Protein AF-A0A6L5T5Y7-F1 (afdb_monomer_lite)

Organism: NCBI:txid39491

pLDDT: mean 92.71, std 9.51, range [43.09, 98.25]

Sequence (107 aa):
MVNKVSDNVIEKNYRECLKFNEINESGACNFDMATAKAALENLYELYKNGISTGRFTKDKDYVVRCADLVTLAEENKDSLFYDAWRVWFRYFVSMGYAGWNELWEAV

Structure (mmCIF, N/CA/C/O backbone):
data_AF-A0A6L5T5Y7-F1
#
_entry.id   AF-A0A6L5T5Y7-F1
#
loop_
_atom_site.group_PDB
_atom_site.id
_atom_site.type_symbol
_atom_site.label_atom_id
_atom_site.label_alt_id
_atom_site.label_comp_id
_atom_site.label_asym_id
_atom_site.label_entity_id
_atom_site.label_seq_id
_atom_site.pdbx_PDB_ins_code
_atom_site.Cartn_x
_atom_site.Cartn_y
_atom_site.Cartn_z
_atom_site.occupancy
_atom_site.B_iso_or_equiv
_atom_site.auth_seq_id
_atom_site.auth_comp_id
_atom_site.auth_asym_id
_atom_site.auth_atom_id
_atom_site.pdbx_PDB_model_num
ATOM 1 N N . MET A 1 1 ? 16.410 -3.092 15.496 1.00 43.09 1 MET A N 1
ATOM 2 C CA . MET A 1 1 ? 16.949 -4.126 14.585 1.00 43.09 1 MET A CA 1
ATOM 3 C C . MET A 1 1 ? 16.265 -3.936 13.248 1.00 43.09 1 MET A C 1
ATOM 5 O O . MET A 1 1 ? 15.046 -3.980 13.227 1.00 43.09 1 MET A O 1
ATOM 9 N N . VAL A 1 2 ? 17.015 -3.671 12.178 1.00 50.28 2 VAL A N 1
ATOM 10 C CA . VAL A 1 2 ? 16.457 -3.654 10.817 1.00 50.28 2 VAL A CA 1
ATOM 11 C C . VAL A 1 2 ? 16.066 -5.093 10.481 1.00 50.28 2 VAL A C 1
ATOM 13 O O . VAL A 1 2 ? 16.922 -5.983 10.501 1.00 50.28 2 VAL A O 1
ATOM 16 N N . ASN A 1 3 ? 14.773 -5.350 10.303 1.00 62.06 3 ASN A N 1
ATOM 17 C CA . ASN A 1 3 ? 14.266 -6.694 10.075 1.00 62.06 3 ASN A CA 1
ATOM 18 C C . ASN A 1 3 ? 14.553 -7.088 8.616 1.00 62.06 3 ASN A C 1
ATOM 20 O O . ASN A 1 3 ? 13.779 -6.813 7.712 1.00 62.06 3 ASN A O 1
ATOM 24 N N . LYS A 1 4 ? 15.708 -7.719 8.373 1.00 65.62 4 LYS A N 1
ATOM 25 C CA . LYS A 1 4 ? 16.178 -8.079 7.019 1.00 65.62 4 LYS A CA 1
ATOM 26 C C . LYS A 1 4 ? 15.171 -8.906 6.206 1.00 65.62 4 LYS A C 1
ATOM 28 O O . LYS A 1 4 ? 15.247 -8.920 4.985 1.00 65.62 4 LYS A O 1
ATOM 33 N N . VAL A 1 5 ? 14.262 -9.622 6.872 1.00 67.19 5 VAL A N 1
ATOM 34 C CA . VAL A 1 5 ? 13.224 -10.421 6.207 1.00 67.19 5 VAL A CA 1
ATOM 35 C C . VAL A 1 5 ? 12.141 -9.522 5.610 1.00 67.19 5 VAL A C 1
ATOM 37 O O . VAL A 1 5 ? 11.750 -9.742 4.468 1.00 67.19 5 VAL A O 1
ATOM 40 N N . SER A 1 6 ? 11.705 -8.488 6.333 1.00 73.25 6 SER A N 1
ATOM 41 C CA . SER A 1 6 ? 10.668 -7.573 5.850 1.00 73.25 6 SER A CA 1
ATOM 42 C C . SER A 1 6 ? 11.173 -6.688 4.709 1.00 73.25 6 SER A C 1
ATOM 44 O O . SER A 1 6 ? 10.483 -6.517 3.705 1.00 73.25 6 SER A O 1
ATOM 46 N N . ASP A 1 7 ? 12.425 -6.227 4.798 1.00 75.94 7 ASP A N 1
ATOM 47 C CA . ASP A 1 7 ? 13.060 -5.447 3.728 1.00 75.94 7 ASP A CA 1
ATOM 48 C C . ASP A 1 7 ? 13.129 -6.229 2.408 1.00 75.94 7 ASP A C 1
ATOM 50 O O . ASP A 1 7 ? 12.835 -5.677 1.349 1.00 75.94 7 ASP A O 1
ATOM 54 N N . ASN A 1 8 ? 13.421 -7.534 2.467 1.00 88.25 8 ASN A N 1
ATOM 55 C CA . ASN A 1 8 ? 13.457 -8.390 1.279 1.00 88.25 8 ASN A CA 1
ATOM 56 C C . ASN A 1 8 ? 12.074 -8.559 0.624 1.00 88.25 8 ASN A C 1
ATOM 58 O O . ASN A 1 8 ? 11.986 -8.632 -0.605 1.00 88.25 8 ASN A O 1
ATOM 62 N N . VAL A 1 9 ? 10.997 -8.632 1.416 1.00 95.19 9 VAL A N 1
ATOM 63 C CA . VAL A 1 9 ? 9.622 -8.766 0.898 1.00 95.19 9 VAL A CA 1
ATOM 64 C C . VAL A 1 9 ? 9.187 -7.487 0.188 1.00 95.19 9 VAL A C 1
ATOM 66 O O . VAL A 1 9 ? 8.686 -7.561 -0.939 1.00 95.19 9 VAL A O 1
ATOM 69 N N . ILE A 1 10 ? 9.407 -6.324 0.808 1.00 95.62 10 ILE A N 1
ATOM 70 C CA . ILE A 1 10 ? 9.070 -5.025 0.209 1.00 95.62 10 ILE A CA 1
ATOM 71 C C . ILE A 1 10 ? 9.896 -4.806 -1.059 1.00 95.62 10 ILE A C 1
ATOM 73 O O . ILE A 1 10 ? 9.340 -4.445 -2.095 1.00 95.62 10 ILE A O 1
ATOM 77 N N . GLU A 1 11 ? 11.201 -5.095 -1.020 1.00 94.88 11 GLU A N 1
ATOM 78 C CA . GLU A 1 11 ? 12.070 -4.939 -2.185 1.00 94.88 11 GLU A CA 1
ATOM 79 C C . GLU A 1 11 ? 11.622 -5.813 -3.360 1.00 94.88 11 GLU A C 1
ATOM 81 O O . GLU A 1 11 ? 11.504 -5.327 -4.490 1.00 94.88 11 GLU A O 1
ATOM 86 N N . LYS A 1 12 ? 11.347 -7.096 -3.103 1.00 95.88 12 LYS A N 1
ATOM 87 C CA . LYS A 1 12 ? 10.845 -8.019 -4.126 1.00 95.88 12 LYS A CA 1
ATOM 88 C C . LYS A 1 12 ? 9.548 -7.493 -4.740 1.00 95.88 12 LYS A C 1
ATOM 90 O O . LYS A 1 12 ? 9.436 -7.442 -5.963 1.00 95.88 12 LYS A O 1
ATOM 95 N N . ASN A 1 13 ? 8.592 -7.078 -3.910 1.00 97.38 13 ASN A N 1
ATOM 96 C CA . ASN A 1 13 ? 7.315 -6.555 -4.388 1.00 97.38 13 ASN A CA 1
ATOM 97 C C . ASN A 1 13 ? 7.477 -5.253 -5.169 1.00 97.38 13 ASN A C 1
ATOM 99 O O . ASN A 1 13 ? 6.809 -5.079 -6.182 1.00 97.38 13 ASN A O 1
ATOM 103 N N . TYR A 1 14 ? 8.389 -4.366 -4.767 1.00 96.44 14 TYR A N 1
ATOM 104 C CA . TYR A 1 14 ? 8.605 -3.130 -5.511 1.00 96.44 14 TYR A CA 1
ATOM 105 C C . TYR A 1 14 ? 9.238 -3.389 -6.882 1.00 96.44 14 TYR A C 1
ATOM 107 O O . TYR A 1 14 ? 8.856 -2.774 -7.873 1.00 96.44 14 TYR A O 1
ATOM 115 N N . ARG A 1 15 ? 10.148 -4.364 -6.988 1.00 95.25 15 ARG A N 1
ATOM 116 C CA . ARG A 1 15 ? 10.700 -4.782 -8.288 1.00 95.25 15 ARG A CA 1
ATOM 117 C C . ARG A 1 15 ? 9.617 -5.320 -9.228 1.00 95.25 15 ARG A C 1
ATOM 119 O O . ARG A 1 15 ? 9.645 -5.002 -10.414 1.00 95.25 15 ARG A O 1
ATOM 126 N N . GLU A 1 16 ? 8.668 -6.104 -8.720 1.00 95.88 16 GLU A N 1
ATOM 127 C CA . GLU A 1 16 ? 7.525 -6.575 -9.516 1.00 95.88 16 GLU A CA 1
ATOM 128 C C . GLU A 1 16 ? 6.536 -5.446 -9.838 1.00 95.88 16 GLU A C 1
ATOM 130 O O . GLU A 1 16 ? 6.039 -5.371 -10.960 1.00 95.88 16 GLU A O 1
ATOM 135 N N . CYS A 1 17 ? 6.330 -4.512 -8.909 1.00 96.00 17 CYS A N 1
ATOM 136 C CA . CYS A 1 17 ? 5.552 -3.294 -9.119 1.00 96.00 17 CYS A CA 1
ATOM 137 C C . CYS A 1 17 ? 6.094 -2.469 -10.293 1.00 96.00 17 CYS A C 1
ATOM 139 O O . CYS A 1 17 ? 5.327 -2.071 -11.170 1.00 96.00 17 CYS A O 1
ATOM 141 N N . LEU A 1 18 ? 7.412 -2.268 -10.365 1.00 94.00 18 LEU A N 1
ATOM 142 C CA . LEU A 1 18 ? 8.052 -1.554 -11.473 1.00 94.00 18 LEU A CA 1
ATOM 143 C C . LEU A 1 18 ? 7.811 -2.257 -12.817 1.00 94.00 18 LEU A C 1
ATOM 145 O O . LEU A 1 18 ? 7.367 -1.614 -13.765 1.00 94.00 18 LEU A O 1
ATOM 149 N N . LYS A 1 19 ? 8.016 -3.581 -12.887 1.00 93.44 19 LYS A N 1
ATOM 150 C CA . LYS A 1 19 ? 7.759 -4.366 -14.110 1.00 93.44 19 LYS A CA 1
ATOM 151 C C . LYS A 1 19 ? 6.296 -4.289 -14.538 1.00 93.44 19 LYS A C 1
ATOM 153 O O . LYS A 1 19 ? 6.004 -4.099 -15.715 1.00 93.44 19 LYS A O 1
ATOM 158 N N . PHE A 1 20 ? 5.376 -4.442 -13.585 1.00 94.19 20 PHE A N 1
ATOM 159 C CA . PHE A 1 20 ? 3.945 -4.365 -13.849 1.00 94.19 20 PHE A CA 1
ATOM 160 C C . PHE A 1 20 ? 3.571 -2.996 -14.422 1.00 94.19 20 PHE A C 1
ATOM 162 O O . PHE A 1 20 ? 2.869 -2.919 -15.428 1.00 94.19 20 PHE A O 1
ATOM 169 N N . ASN A 1 21 ? 4.062 -1.916 -13.816 1.00 93.06 21 ASN A N 1
ATOM 170 C CA . ASN A 1 21 ? 3.770 -0.563 -14.272 1.00 93.06 21 ASN A CA 1
ATOM 171 C C . ASN A 1 21 ? 4.376 -0.263 -15.647 1.00 93.06 21 ASN A C 1
ATOM 173 O O . ASN A 1 21 ? 3.678 0.295 -16.486 1.00 93.06 21 ASN A O 1
ATOM 177 N N . GLU A 1 22 ? 5.615 -0.679 -15.914 1.00 90.94 22 GLU A N 1
ATOM 178 C CA . GLU A 1 22 ? 6.271 -0.476 -17.215 1.00 90.94 22 GLU A CA 1
ATOM 179 C C . GLU A 1 22 ? 5.517 -1.161 -18.367 1.00 90.94 22 GLU A C 1
ATOM 181 O O . GLU A 1 22 ? 5.366 -0.581 -19.441 1.00 90.94 22 GLU A O 1
AT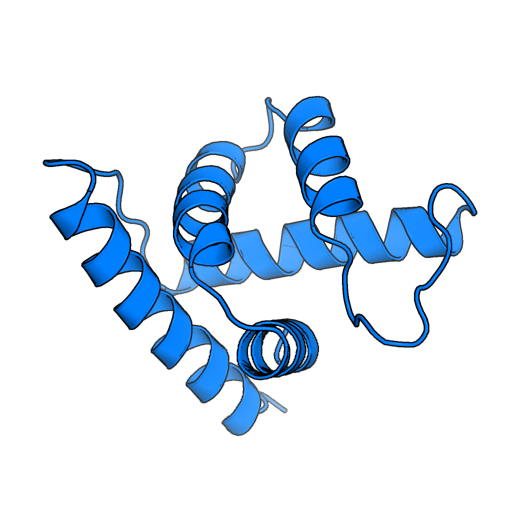OM 186 N N . ILE A 1 23 ? 4.989 -2.367 -18.133 1.00 88.69 23 ILE A N 1
ATOM 187 C CA . ILE A 1 23 ? 4.194 -3.105 -19.128 1.00 88.69 23 ILE A CA 1
ATOM 188 C C . ILE A 1 23 ? 2.859 -2.404 -19.417 1.00 88.69 23 ILE A C 1
ATOM 190 O O . ILE A 1 23 ? 2.390 -2.419 -20.555 1.00 88.69 23 ILE A O 1
ATOM 194 N N . ASN A 1 24 ? 2.231 -1.817 -18.395 1.00 85.50 24 ASN A N 1
ATOM 195 C CA . ASN A 1 24 ? 0.878 -1.269 -18.500 1.00 85.50 24 ASN A CA 1
ATOM 196 C C . ASN A 1 24 ? 0.843 0.233 -18.833 1.00 85.50 24 ASN A C 1
ATOM 198 O O . ASN A 1 24 ? -0.164 0.714 -19.350 1.00 85.50 24 ASN A O 1
ATOM 202 N N . GLU A 1 25 ? 1.916 0.978 -18.564 1.00 83.00 25 GLU A N 1
ATOM 203 C CA . GLU A 1 25 ? 2.005 2.414 -18.827 1.00 83.00 25 GLU A CA 1
ATOM 204 C C . GLU A 1 25 ? 3.443 2.824 -19.171 1.00 83.00 25 GLU A C 1
ATOM 206 O O . GLU A 1 25 ? 4.313 2.966 -18.310 1.00 83.00 25 GLU A O 1
ATOM 211 N N . SER A 1 26 ? 3.688 3.060 -20.462 1.00 76.69 26 SER A N 1
ATOM 212 C CA . SER A 1 26 ? 4.982 3.546 -20.942 1.00 76.69 26 SER A CA 1
ATOM 213 C C . SER A 1 26 ? 5.326 4.892 -20.299 1.00 76.69 26 SER A C 1
ATOM 215 O O . SER A 1 26 ? 4.580 5.860 -20.438 1.00 76.69 26 SER A O 1
ATOM 217 N N . GLY A 1 27 ? 6.490 4.971 -19.650 1.00 73.81 27 GLY A N 1
ATOM 218 C CA . GLY A 1 27 ? 6.935 6.180 -18.952 1.00 73.81 27 GLY A CA 1
ATOM 219 C C . GLY A 1 27 ? 6.302 6.378 -17.573 1.00 73.81 27 GLY A C 1
ATOM 220 O O . GLY A 1 27 ? 6.304 7.504 -17.075 1.00 73.81 27 GLY A O 1
ATOM 221 N N . ALA A 1 28 ? 5.767 5.315 -16.958 1.00 77.25 28 ALA A N 1
ATOM 222 C CA . ALA A 1 28 ? 5.307 5.353 -15.575 1.00 77.25 28 ALA A CA 1
ATOM 223 C C . ALA A 1 28 ? 6.377 5.958 -14.646 1.00 77.25 28 ALA A C 1
ATOM 225 O O . ALA A 1 28 ? 7.575 5.690 -14.777 1.00 77.25 28 ALA A O 1
ATOM 226 N N . CYS A 1 29 ? 5.930 6.790 -13.704 1.00 80.56 29 CYS A N 1
ATOM 227 C CA . CYS A 1 29 ? 6.808 7.373 -12.700 1.00 80.56 29 CYS A CA 1
ATOM 228 C C . CYS A 1 29 ? 7.410 6.260 -11.832 1.00 80.56 29 CYS A C 1
ATOM 230 O O . CYS A 1 29 ? 6.682 5.416 -11.314 1.00 80.56 29 CYS A O 1
ATOM 232 N N . ASN A 1 30 ? 8.733 6.280 -11.667 1.00 87.19 30 ASN A N 1
ATOM 233 C CA . ASN A 1 30 ? 9.469 5.328 -10.847 1.00 87.19 30 ASN A CA 1
ATOM 234 C C . ASN A 1 30 ? 10.164 6.084 -9.717 1.00 87.19 30 ASN A C 1
ATOM 236 O O . ASN A 1 30 ? 10.886 7.051 -9.961 1.00 87.19 30 ASN A O 1
ATOM 240 N N . PHE A 1 31 ? 9.977 5.613 -8.490 1.00 93.31 31 PHE A N 1
ATOM 241 C CA . PHE A 1 31 ? 10.628 6.155 -7.300 1.00 93.31 31 PHE A CA 1
ATOM 242 C C . PHE A 1 31 ? 11.804 5.268 -6.882 1.00 93.31 31 PHE A C 1
ATOM 244 O O . PHE A 1 31 ? 11.823 4.071 -7.184 1.00 93.31 31 PHE A O 1
ATOM 251 N N . ASP A 1 32 ? 12.791 5.820 -6.176 1.00 94.69 32 ASP A N 1
ATOM 252 C CA . ASP A 1 32 ? 13.801 4.975 -5.538 1.00 94.69 32 ASP A CA 1
ATOM 253 C C . ASP A 1 32 ? 13.180 4.092 -4.437 1.00 94.69 32 ASP A C 1
ATOM 255 O O . ASP A 1 32 ? 12.066 4.328 -3.960 1.00 94.69 32 ASP A O 1
ATOM 259 N N . MET A 1 33 ? 13.902 3.039 -4.043 1.00 93.94 33 MET A N 1
ATOM 260 C CA . MET A 1 33 ? 13.413 2.071 -3.055 1.00 93.94 33 MET A CA 1
ATOM 261 C C . MET A 1 33 ? 13.055 2.733 -1.717 1.00 93.94 33 MET A C 1
ATOM 263 O O . MET A 1 33 ? 12.083 2.338 -1.078 1.00 93.94 33 MET A O 1
ATOM 267 N N . ALA A 1 34 ? 13.827 3.736 -1.290 1.00 94.88 34 ALA A N 1
ATOM 268 C CA . ALA A 1 34 ? 13.602 4.411 -0.018 1.00 94.88 34 ALA A CA 1
ATOM 269 C C . ALA A 1 34 ? 12.272 5.177 -0.030 1.00 94.88 34 ALA A C 1
ATOM 271 O O . ALA A 1 34 ? 11.479 5.055 0.901 1.00 94.88 34 ALA A O 1
ATOM 272 N N . THR A 1 35 ? 11.997 5.897 -1.115 1.00 96.50 35 THR A N 1
ATOM 273 C CA . THR A 1 35 ? 10.761 6.657 -1.316 1.00 96.50 35 THR A CA 1
ATOM 274 C C . THR A 1 35 ? 9.558 5.732 -1.457 1.00 96.50 35 THR A C 1
ATOM 276 O O . THR A 1 35 ? 8.526 5.957 -0.827 1.00 96.50 35 THR A O 1
ATOM 279 N N . ALA A 1 36 ? 9.695 4.652 -2.229 1.00 95.94 36 ALA A N 1
ATOM 280 C CA . ALA A 1 36 ? 8.631 3.670 -2.404 1.00 95.94 36 ALA A CA 1
ATOM 281 C C . ALA A 1 36 ? 8.262 2.973 -1.088 1.00 95.94 36 ALA A C 1
ATOM 283 O O . ALA A 1 36 ? 7.076 2.787 -0.802 1.00 95.94 36 ALA A O 1
ATOM 284 N N . LYS A 1 37 ? 9.265 2.626 -0.274 1.00 96.00 37 LYS A N 1
ATOM 285 C CA . LYS A 1 37 ? 9.065 2.042 1.054 1.00 96.00 37 LYS A CA 1
ATOM 286 C C . LYS A 1 37 ? 8.421 3.040 2.018 1.00 96.00 37 LYS A C 1
ATOM 288 O O . LYS A 1 37 ? 7.415 2.707 2.634 1.00 96.00 37 LYS A O 1
ATOM 293 N N . ALA A 1 38 ? 8.929 4.271 2.084 1.00 96.94 38 ALA A N 1
ATOM 294 C CA . ALA A 1 38 ? 8.359 5.317 2.932 1.00 96.94 38 ALA A CA 1
ATOM 295 C C . ALA A 1 38 ? 6.890 5.615 2.578 1.00 96.94 38 ALA A C 1
ATOM 297 O O . ALA A 1 38 ? 6.070 5.855 3.461 1.00 96.94 38 ALA A O 1
ATOM 298 N N . ALA A 1 39 ? 6.535 5.548 1.291 1.00 97.62 39 ALA A N 1
ATOM 299 C CA . ALA A 1 39 ? 5.160 5.706 0.837 1.00 97.62 39 ALA A CA 1
ATOM 300 C C . ALA A 1 39 ? 4.238 4.577 1.347 1.00 97.62 39 ALA A C 1
ATOM 302 O O . ALA A 1 39 ? 3.138 4.870 1.821 1.00 97.62 39 ALA A O 1
ATOM 303 N N . LEU A 1 40 ? 4.682 3.312 1.297 1.00 96.94 40 LEU A N 1
ATOM 304 C CA . LEU A 1 40 ? 3.958 2.165 1.871 1.00 96.94 40 LEU A CA 1
ATOM 305 C C . LEU A 1 40 ? 3.774 2.298 3.385 1.00 96.94 40 LEU A C 1
ATOM 307 O O . LEU A 1 40 ? 2.657 2.160 3.883 1.00 96.94 40 LEU A O 1
ATOM 311 N N . GLU A 1 41 ? 4.859 2.597 4.102 1.00 97.44 41 GLU A N 1
ATOM 312 C CA . GLU A 1 41 ? 4.844 2.802 5.555 1.00 97.44 41 GLU A CA 1
ATOM 313 C C . GLU A 1 41 ? 3.871 3.924 5.929 1.00 97.44 41 GLU A C 1
ATOM 315 O O . GLU A 1 41 ? 3.061 3.770 6.842 1.00 97.44 41 GLU A O 1
ATOM 320 N N . ASN A 1 42 ? 3.873 5.028 5.175 1.00 98.25 42 ASN A N 1
ATOM 321 C CA . ASN A 1 42 ? 2.954 6.132 5.420 1.00 98.25 42 ASN A CA 1
ATOM 322 C C . ASN A 1 42 ? 1.481 5.728 5.240 1.00 98.25 42 ASN A C 1
ATOM 324 O O . ASN A 1 42 ? 0.667 6.029 6.114 1.00 98.25 42 ASN A O 1
ATOM 328 N N . LEU A 1 43 ? 1.136 5.001 4.168 1.00 97.88 43 LEU A N 1
ATOM 329 C CA . LEU A 1 43 ? -0.225 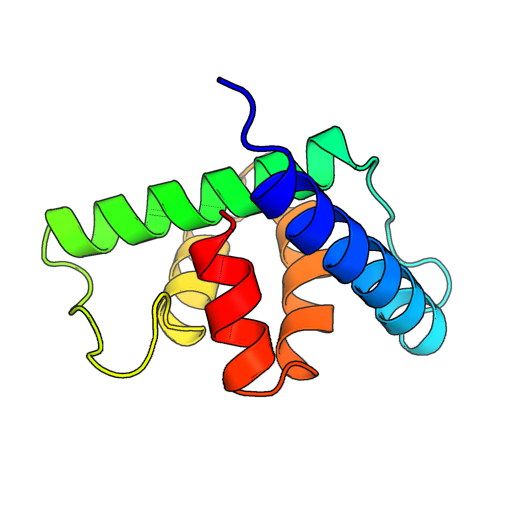4.467 3.989 1.00 97.88 43 LEU A CA 1
ATOM 330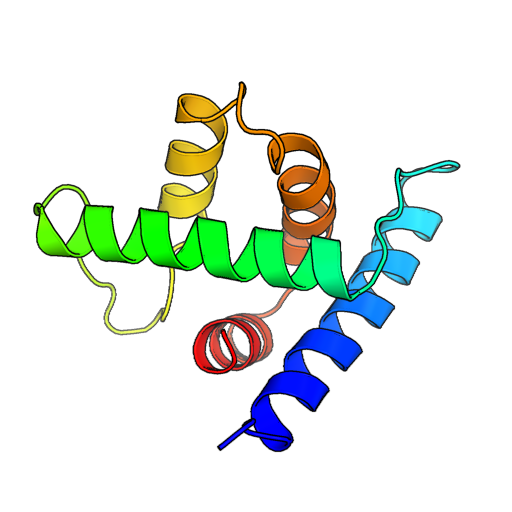 C C . LEU A 1 43 ? -0.633 3.559 5.146 1.00 97.88 43 LEU A C 1
ATOM 332 O O . LEU A 1 43 ? -1.770 3.633 5.618 1.00 97.88 43 LEU A O 1
ATOM 336 N N . TYR A 1 44 ? 0.286 2.715 5.610 1.00 97.88 44 TYR A N 1
ATOM 337 C CA . TYR A 1 44 ? -0.001 1.806 6.707 1.00 97.88 44 TYR A CA 1
ATOM 338 C C . TYR A 1 44 ? -0.226 2.544 8.029 1.00 97.88 44 TYR A C 1
ATOM 340 O O . TYR A 1 44 ? -1.157 2.212 8.763 1.00 97.88 44 TYR A O 1
ATOM 348 N N . GLU A 1 45 ? 0.553 3.587 8.322 1.00 98.06 45 GLU A N 1
ATOM 349 C CA . GLU A 1 45 ? 0.320 4.441 9.493 1.00 98.06 45 GLU A CA 1
ATOM 350 C C . GLU A 1 45 ? -1.036 5.154 9.429 1.00 98.06 45 GLU A C 1
ATOM 352 O O . GLU A 1 45 ? -1.782 5.160 10.412 1.00 98.06 45 GLU A O 1
ATOM 357 N N . LEU A 1 46 ? -1.405 5.700 8.266 1.00 98.12 46 LEU A N 1
ATOM 358 C CA . LEU A 1 46 ? -2.725 6.303 8.062 1.00 98.12 46 LEU A CA 1
ATOM 359 C C . LEU A 1 46 ? -3.851 5.287 8.302 1.00 98.12 46 LEU A C 1
ATOM 361 O O . LEU A 1 46 ? -4.828 5.591 8.992 1.00 98.12 46 LEU A O 1
ATOM 365 N N . TYR A 1 47 ? -3.694 4.062 7.801 1.00 98.19 47 TYR A N 1
ATOM 366 C CA . TYR A 1 47 ? -4.649 2.978 8.021 1.00 98.19 47 TYR A CA 1
ATOM 367 C C . TYR A 1 47 ? -4.752 2.576 9.493 1.00 98.19 47 TYR A C 1
ATOM 369 O O . TYR A 1 47 ? -5.861 2.519 10.032 1.00 98.19 47 TYR A O 1
ATOM 377 N N . LYS A 1 48 ? -3.624 2.374 10.183 1.00 97.75 48 LYS A N 1
ATOM 378 C CA . LYS A 1 48 ? -3.608 2.067 11.623 1.00 97.75 48 LYS A CA 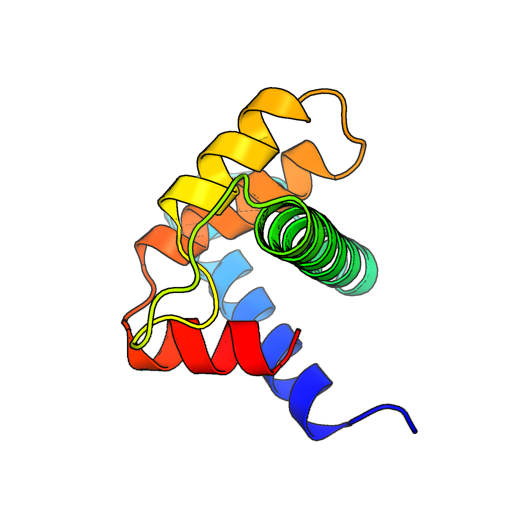1
ATOM 379 C C . LYS A 1 48 ? -4.286 3.161 12.447 1.00 97.75 48 LYS A C 1
ATOM 381 O O . LYS A 1 48 ? -5.040 2.840 13.365 1.00 97.75 48 LYS A O 1
ATOM 386 N N . ASN A 1 49 ? -4.079 4.429 12.093 1.00 98.12 49 ASN A N 1
ATOM 387 C CA . ASN A 1 49 ? -4.777 5.556 12.716 1.00 98.12 49 ASN A CA 1
ATOM 388 C C . ASN A 1 49 ? -6.287 5.531 12.437 1.00 98.12 49 ASN A C 1
ATOM 390 O O . ASN A 1 49 ? -7.092 5.822 13.321 1.00 98.12 49 ASN A O 1
ATOM 394 N N . GLY A 1 50 ? -6.704 5.129 11.236 1.00 98.00 50 GLY A N 1
ATOM 395 C CA . GLY A 1 50 ? -8.117 4.913 10.928 1.00 98.00 50 GLY A CA 1
ATOM 396 C C . GLY A 1 50 ? -8.744 3.797 11.774 1.00 98.00 50 GLY A C 1
ATOM 397 O O . GLY A 1 50 ? -9.853 3.953 12.280 1.00 98.00 50 GLY A O 1
ATOM 398 N N . ILE A 1 51 ? -8.022 2.701 12.012 1.00 98.00 51 ILE A N 1
ATOM 399 C CA . ILE A 1 51 ? -8.482 1.624 12.902 1.00 98.00 51 ILE A CA 1
ATOM 400 C C . ILE A 1 51 ? -8.564 2.115 14.356 1.00 98.00 51 ILE A C 1
ATOM 402 O O . ILE A 1 51 ? -9.573 1.897 15.026 1.00 98.00 51 ILE A O 1
ATOM 406 N N . SER A 1 52 ? -7.528 2.798 14.854 1.00 97.69 52 SER A N 1
ATOM 407 C CA . SER A 1 52 ? -7.457 3.235 16.258 1.00 97.69 52 SER A CA 1
ATOM 408 C C . SER A 1 52 ? -8.499 4.296 16.619 1.00 97.69 52 SER A C 1
ATOM 410 O O . SER A 1 52 ? -8.962 4.345 17.757 1.00 97.69 52 SER A O 1
ATOM 412 N N . THR A 1 53 ? -8.909 5.111 15.646 1.00 97.69 53 THR A N 1
ATOM 413 C CA . THR A 1 53 ? -9.963 6.127 15.802 1.00 97.69 53 THR A CA 1
ATOM 414 C C . THR A 1 53 ? -11.374 5.581 15.565 1.00 97.69 53 THR A C 1
ATOM 416 O O . THR A 1 53 ? -12.342 6.334 15.647 1.00 97.69 53 THR A O 1
ATOM 419 N N . GLY A 1 54 ? -11.516 4.280 15.279 1.00 97.06 54 GLY A N 1
ATOM 420 C CA . GLY A 1 54 ? -12.804 3.639 14.992 1.00 97.06 54 GLY A CA 1
ATOM 421 C C . GLY A 1 54 ? -13.395 4.009 13.630 1.00 97.06 54 GLY A C 1
ATOM 422 O O . GLY A 1 54 ? -14.553 3.703 13.355 1.00 97.06 54 GLY A O 1
ATOM 423 N N . ARG A 1 55 ? -12.610 4.667 12.774 1.00 97.12 55 ARG A N 1
ATOM 424 C CA . ARG A 1 55 ? -13.008 5.051 11.422 1.00 97.12 55 ARG A CA 1
ATOM 425 C C . ARG A 1 55 ? -13.112 3.838 10.497 1.00 97.12 55 ARG A C 1
ATOM 427 O O . ARG A 1 55 ? -14.022 3.772 9.674 1.00 97.12 55 ARG A O 1
ATOM 434 N N . PHE A 1 56 ? -12.186 2.894 10.635 1.00 97.62 56 PHE A N 1
ATOM 435 C CA . PHE A 1 56 ? -12.205 1.620 9.924 1.00 97.62 56 PHE A CA 1
ATOM 436 C C . PHE A 1 56 ? -12.382 0.470 10.910 1.00 97.62 56 PHE A C 1
ATOM 438 O O . PHE A 1 56 ? -12.008 0.564 12.079 1.00 97.62 56 PHE A O 1
ATOM 445 N N . THR A 1 57 ? -12.947 -0.635 10.430 1.00 96.31 57 THR A N 1
ATOM 446 C CA . THR A 1 57 ? -13.072 -1.867 11.215 1.00 96.31 57 THR A CA 1
ATOM 447 C C . THR A 1 57 ? -12.034 -2.866 10.741 1.00 96.31 57 THR A C 1
ATOM 449 O O . THR A 1 57 ? -11.917 -3.118 9.544 1.00 96.31 57 THR A O 1
ATOM 452 N N . LYS A 1 58 ? -11.295 -3.460 11.681 1.00 94.25 58 LYS A N 1
ATOM 453 C CA . LYS A 1 58 ? -10.301 -4.483 11.357 1.00 94.25 58 LYS A CA 1
ATOM 454 C C . LYS A 1 58 ? -10.982 -5.700 10.729 1.00 94.25 58 LYS A C 1
ATOM 456 O O . LYS A 1 58 ? -11.887 -6.283 11.324 1.00 94.25 58 LYS A O 1
ATOM 461 N N . ASP A 1 59 ? -10.509 -6.095 9.554 1.00 94.50 59 ASP A N 1
ATOM 462 C CA . ASP A 1 59 ? -10.901 -7.345 8.909 1.00 94.50 59 ASP A CA 1
ATOM 463 C C . ASP A 1 59 ? -10.106 -8.514 9.522 1.00 94.50 59 ASP A C 1
ATOM 465 O O . ASP A 1 59 ? -8.952 -8.362 9.930 1.00 94.50 59 ASP A O 1
ATOM 469 N N . LYS A 1 60 ? -10.740 -9.681 9.643 1.00 94.25 60 LYS A N 1
ATOM 470 C CA . LYS A 1 60 ? -10.111 -10.883 10.209 1.00 94.25 60 LYS A CA 1
ATOM 471 C C . LYS A 1 60 ? -9.200 -11.608 9.211 1.00 94.25 60 LYS A C 1
ATOM 473 O O . LYS A 1 60 ? -8.286 -12.302 9.642 1.00 94.25 60 LYS A O 1
ATOM 478 N N . ASP A 1 61 ? -9.460 -11.448 7.915 1.00 94.88 61 ASP A N 1
ATOM 479 C CA . ASP A 1 61 ? -8.784 -12.160 6.829 1.00 94.88 61 ASP A CA 1
ATOM 480 C C . ASP A 1 61 ? -7.765 -11.247 6.114 1.00 94.88 61 ASP A C 1
ATOM 482 O O . ASP A 1 61 ? -6.881 -11.717 5.403 1.00 94.88 61 ASP A O 1
ATOM 486 N N . TYR A 1 62 ? -7.844 -9.928 6.309 1.00 95.94 62 TYR A N 1
ATOM 487 C CA . TYR A 1 62 ? -6.944 -8.968 5.669 1.00 95.94 62 TYR A CA 1
ATOM 488 C C . TYR A 1 62 ? -6.177 -8.132 6.685 1.00 95.94 62 TYR A C 1
ATOM 490 O O . TYR A 1 62 ? -6.766 -7.529 7.582 1.00 95.94 62 TYR A O 1
ATOM 498 N N . VAL A 1 63 ? -4.864 -8.018 6.477 1.00 96.25 63 VAL A N 1
ATOM 499 C CA . VAL A 1 63 ? -3.999 -7.121 7.263 1.00 96.25 63 VAL A CA 1
ATOM 500 C C . VAL A 1 63 ? -4.421 -5.667 7.034 1.00 96.25 63 VAL A C 1
ATOM 502 O O . VAL A 1 63 ? -4.620 -4.903 7.980 1.00 96.25 63 VAL A O 1
ATOM 505 N N . VAL A 1 64 ? -4.642 -5.317 5.764 1.00 96.62 64 VAL A N 1
ATOM 506 C CA . VAL A 1 64 ? -5.143 -4.017 5.315 1.00 96.62 64 VAL A CA 1
ATOM 507 C C . VAL A 1 64 ? -6.214 -4.221 4.249 1.00 96.62 64 VAL A C 1
ATOM 509 O O . VAL A 1 64 ? -6.079 -5.089 3.384 1.00 96.62 64 VAL A O 1
ATOM 512 N N . ARG A 1 65 ? -7.282 -3.420 4.272 1.00 96.44 65 ARG A N 1
ATOM 513 C CA . ARG A 1 65 ? -8.310 -3.425 3.222 1.00 96.44 65 ARG A CA 1
ATOM 514 C C . ARG A 1 65 ? -7.984 -2.400 2.143 1.00 96.44 65 ARG A C 1
ATOM 516 O O . ARG A 1 65 ? -7.803 -1.224 2.428 1.00 96.44 65 ARG A O 1
ATOM 523 N N . CYS A 1 66 ? -7.986 -2.837 0.883 1.00 95.50 66 CYS A N 1
ATOM 524 C CA . CYS A 1 66 ? -7.700 -1.962 -0.258 1.00 95.50 66 CYS A CA 1
ATOM 525 C C . CYS A 1 66 ? -8.663 -0.759 -0.341 1.00 95.50 66 CYS A C 1
ATOM 527 O O . CYS A 1 66 ? -8.225 0.357 -0.591 1.00 95.50 66 CYS A O 1
ATOM 529 N N . ALA A 1 67 ? -9.955 -0.954 -0.049 1.00 95.56 67 ALA A N 1
ATOM 530 C CA . ALA A 1 67 ? -10.941 0.132 -0.052 1.00 95.56 67 ALA A CA 1
ATOM 531 C C . ALA A 1 67 ? -10.610 1.253 0.955 1.00 95.56 67 ALA A C 1
ATOM 533 O O . ALA A 1 67 ? -10.787 2.435 0.651 1.00 95.56 67 ALA A O 1
ATOM 534 N N . ASP A 1 68 ? -10.076 0.890 2.123 1.00 97.62 68 ASP A N 1
ATOM 535 C CA . ASP A 1 68 ? -9.687 1.854 3.154 1.00 97.62 68 ASP A CA 1
ATOM 536 C C . ASP A 1 68 ? -8.445 2.635 2.709 1.00 97.62 68 ASP A C 1
ATOM 538 O O . ASP A 1 68 ? -8.394 3.853 2.857 1.00 97.62 68 ASP A O 1
ATOM 542 N N . LEU A 1 69 ? -7.479 1.962 2.070 1.00 97.62 69 LEU A N 1
ATOM 543 C CA . LEU A 1 69 ? -6.304 2.620 1.489 1.00 97.62 69 LEU A CA 1
ATOM 544 C C . LEU A 1 69 ? -6.663 3.606 0.379 1.00 97.62 69 LEU A C 1
ATOM 546 O O . LEU A 1 69 ? -6.115 4.703 0.352 1.00 97.62 69 LEU A O 1
ATOM 550 N N . VAL A 1 70 ? -7.580 3.235 -0.519 1.00 96.94 70 VAL A N 1
ATOM 551 C CA . VAL A 1 70 ? -8.059 4.138 -1.578 1.00 96.94 70 VAL A CA 1
ATOM 552 C C . VAL A 1 70 ? -8.717 5.368 -0.956 1.00 96.94 70 VAL A C 1
ATOM 554 O O . VAL A 1 70 ? -8.395 6.488 -1.338 1.00 96.94 70 VAL A O 1
ATOM 557 N N . THR A 1 71 ? -9.565 5.178 0.059 1.00 97.62 71 THR A N 1
ATOM 558 C CA . THR A 1 71 ? -10.192 6.292 0.790 1.00 97.62 71 THR A CA 1
ATOM 559 C C . THR A 1 71 ? -9.142 7.229 1.392 1.00 97.62 71 THR A C 1
ATOM 561 O O . THR A 1 71 ? -9.222 8.443 1.221 1.00 97.62 71 THR A O 1
ATOM 564 N N . LEU A 1 72 ? -8.129 6.673 2.063 1.00 97.94 72 LEU A N 1
ATOM 565 C CA . LEU A 1 72 ? -7.049 7.457 2.665 1.00 97.94 72 LEU A CA 1
ATOM 566 C C . LEU A 1 72 ? -6.234 8.223 1.623 1.00 97.94 72 LEU A C 1
ATOM 568 O O . LEU A 1 72 ? -5.894 9.381 1.857 1.00 97.94 72 LEU A O 1
ATOM 572 N N . ALA A 1 73 ? -5.920 7.600 0.490 1.00 97.25 73 ALA A N 1
ATOM 573 C CA . ALA A 1 73 ? -5.153 8.243 -0.567 1.00 97.25 73 ALA A CA 1
ATOM 574 C C . ALA A 1 73 ? -5.907 9.430 -1.177 1.00 97.25 73 ALA A C 1
ATOM 576 O O . ALA A 1 73 ? -5.319 10.497 -1.335 1.00 97.25 73 ALA A O 1
ATOM 577 N N . GLU A 1 74 ? -7.204 9.275 -1.453 1.00 96.69 74 GLU A N 1
ATOM 578 C CA . GLU A 1 74 ? -8.042 10.350 -2.003 1.00 96.69 74 GLU A CA 1
ATOM 579 C C . GLU A 1 74 ? -8.159 11.545 -1.047 1.00 96.69 74 GLU A C 1
ATOM 581 O O . GLU A 1 74 ? -8.079 12.705 -1.459 1.00 96.69 74 GLU A O 1
ATOM 586 N N . GLU A 1 75 ? -8.288 11.285 0.253 1.00 96.94 75 GLU A N 1
ATOM 587 C CA . GLU A 1 75 ? -8.347 12.340 1.270 1.00 96.94 75 GLU A CA 1
ATOM 588 C C . GLU A 1 75 ? -7.013 13.042 1.505 1.00 96.94 75 GLU A C 1
ATOM 590 O O . GLU A 1 75 ? -6.987 14.186 1.954 1.00 96.94 75 GLU A O 1
ATOM 595 N N . ASN A 1 76 ? -5.909 12.367 1.188 1.00 97.12 76 ASN A N 1
ATOM 596 C CA . A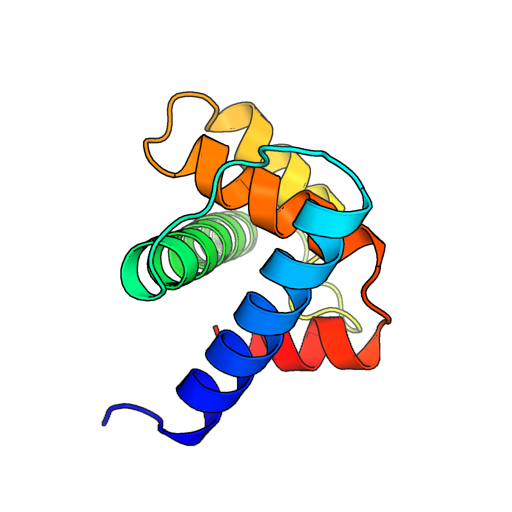SN A 1 76 ? -4.553 12.877 1.341 1.00 97.12 76 ASN A CA 1
ATOM 597 C C . ASN A 1 76 ? -3.892 13.099 -0.025 1.00 97.12 76 ASN A C 1
ATOM 599 O O . ASN A 1 76 ? 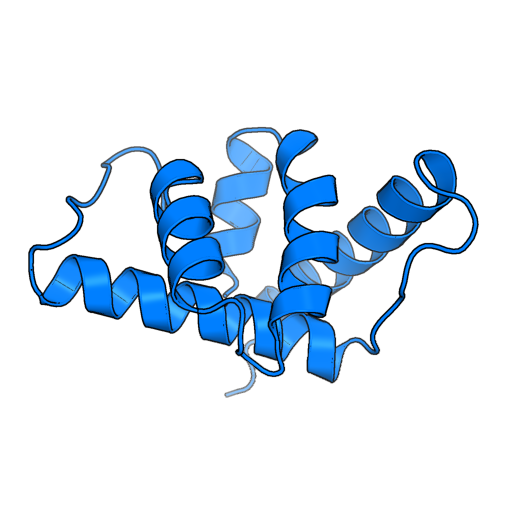-2.682 12.933 -0.161 1.00 97.12 76 ASN A O 1
ATOM 603 N N . LYS A 1 77 ? -4.666 13.493 -1.043 1.00 95.69 77 LYS A N 1
ATOM 604 C CA . LYS A 1 77 ? -4.163 13.700 -2.412 1.00 95.69 77 LYS A CA 1
ATOM 605 C C . LYS A 1 77 ? -3.065 14.762 -2.538 1.00 95.69 77 LYS A C 1
ATOM 607 O O . LYS A 1 77 ? -2.274 14.715 -3.471 1.00 95.69 77 LYS A O 1
ATOM 612 N N . ASP A 1 78 ? -3.007 15.694 -1.587 1.00 95.94 78 ASP A N 1
ATOM 613 C CA . ASP A 1 78 ? -1.977 16.737 -1.522 1.00 95.94 78 ASP A CA 1
ATOM 614 C C . ASP A 1 78 ? -0.696 16.248 -0.805 1.00 95.94 78 ASP A C 1
ATOM 616 O O . ASP A 1 78 ? 0.250 17.010 -0.604 1.00 95.94 78 ASP A O 1
ATOM 620 N N . SER A 1 79 ? -0.653 14.974 -0.397 1.00 96.44 79 SER A N 1
ATOM 621 C CA . SER A 1 79 ? 0.522 14.336 0.195 1.00 96.44 79 SER A CA 1
ATOM 622 C C . SER A 1 79 ? 1.675 14.263 -0.800 1.00 96.44 79 SER A C 1
ATOM 624 O O . SER A 1 79 ? 1.506 13.872 -1.954 1.00 96.44 79 SER A O 1
ATOM 626 N N . LEU A 1 80 ? 2.890 14.499 -0.306 1.00 95.50 80 LEU A N 1
ATOM 627 C CA . LEU A 1 80 ? 4.125 14.291 -1.068 1.00 95.50 80 LEU A CA 1
ATOM 628 C C . LEU A 1 80 ? 4.319 12.835 -1.534 1.00 95.50 80 LEU A C 1
ATOM 630 O O . LEU A 1 80 ? 5.099 12.583 -2.446 1.00 95.50 80 LEU A O 1
ATOM 634 N N . PHE A 1 81 ? 3.620 11.877 -0.914 1.00 97.12 81 PHE A N 1
ATOM 635 C CA . PHE A 1 81 ? 3.668 10.462 -1.283 1.00 97.12 81 PHE A CA 1
ATOM 636 C C . PHE A 1 81 ? 2.577 10.046 -2.274 1.00 97.12 81 PHE A C 1
ATOM 638 O O . PHE A 1 81 ? 2.584 8.895 -2.705 1.00 97.12 81 PHE A O 1
ATOM 645 N N . TYR A 1 82 ? 1.656 10.939 -2.653 1.00 96.31 82 TYR A N 1
ATOM 646 C CA . TYR A 1 82 ? 0.477 10.568 -3.438 1.00 96.31 82 TYR A CA 1
ATOM 647 C C . TYR A 1 82 ? 0.832 9.876 -4.763 1.00 96.31 82 TYR A C 1
ATOM 649 O O . TYR A 1 82 ? 0.301 8.808 -5.068 1.00 96.31 82 TYR A O 1
ATOM 657 N N . ASP A 1 83 ? 1.800 10.404 -5.514 1.00 94.75 83 ASP A N 1
ATOM 658 C CA . ASP A 1 83 ? 2.228 9.775 -6.768 1.00 94.75 83 ASP A CA 1
ATOM 659 C C . ASP A 1 83 ? 2.905 8.412 -6.544 1.00 94.75 83 ASP A C 1
ATOM 661 O O . ASP A 1 83 ? 2.674 7.474 -7.309 1.00 94.75 83 ASP A O 1
ATOM 665 N N . ALA A 1 84 ? 3.665 8.253 -5.457 1.00 96.19 84 ALA A N 1
ATOM 666 C CA . ALA A 1 84 ? 4.250 6.965 -5.084 1.00 96.19 84 ALA A CA 1
ATOM 667 C C . ALA A 1 84 ? 3.173 5.946 -4.677 1.00 96.19 84 ALA A C 1
ATOM 669 O O . ALA A 1 84 ? 3.268 4.769 -5.032 1.00 96.19 84 ALA A O 1
ATOM 670 N N . TRP A 1 85 ? 2.102 6.379 -4.007 1.00 97.19 85 TRP A N 1
ATOM 671 C CA . TRP A 1 85 ? 0.953 5.518 -3.726 1.00 97.19 85 TRP A CA 1
ATOM 672 C C . TRP A 1 85 ? 0.264 5.057 -4.997 1.00 97.19 85 TRP A C 1
ATOM 674 O O . TRP A 1 85 ? -0.085 3.887 -5.099 1.00 97.19 85 TRP A O 1
ATOM 684 N N . ARG A 1 86 ? 0.103 5.931 -5.994 1.00 94.31 86 ARG A N 1
ATOM 685 C CA . ARG A 1 86 ? -0.518 5.557 -7.274 1.00 94.31 86 ARG A CA 1
ATOM 686 C C . ARG A 1 86 ? 0.261 4.462 -7.998 1.00 94.31 86 ARG A C 1
ATOM 688 O O . ARG A 1 86 ? -0.358 3.553 -8.552 1.00 94.31 86 ARG A O 1
ATOM 695 N N . VAL A 1 87 ? 1.591 4.512 -7.949 1.00 94.62 87 VAL A N 1
ATOM 696 C CA . VAL A 1 87 ? 2.459 3.452 -8.490 1.00 94.62 87 VAL A CA 1
ATOM 697 C C . VAL A 1 87 ? 2.194 2.121 -7.781 1.00 94.62 87 VAL A C 1
ATOM 699 O O . VAL A 1 87 ? 1.995 1.099 -8.442 1.00 94.62 87 VAL A O 1
ATOM 702 N N . TRP A 1 88 ? 2.093 2.137 -6.449 1.00 97.12 88 TRP A N 1
ATOM 703 C CA . TRP A 1 88 ? 1.726 0.959 -5.663 1.00 97.12 88 TRP A CA 1
ATOM 704 C C . TRP A 1 88 ? 0.307 0.456 -5.949 1.00 97.12 88 TRP A C 1
ATOM 706 O O . TRP A 1 88 ? 0.130 -0.737 -6.177 1.00 97.12 88 TRP A O 1
ATOM 716 N N . PHE A 1 89 ? -0.695 1.337 -6.015 1.00 96.06 89 PHE A N 1
ATOM 717 C CA . PHE A 1 89 ? -2.090 0.963 -6.271 1.00 96.06 89 PHE A CA 1
ATOM 718 C C . PHE A 1 89 ? -2.273 0.239 -7.602 1.00 96.06 89 PHE A C 1
ATOM 720 O O . PHE A 1 89 ? -3.036 -0.724 -7.677 1.00 96.06 89 PHE A O 1
ATOM 727 N N . ARG A 1 90 ? -1.546 0.652 -8.644 1.00 94.00 90 ARG A N 1
ATOM 728 C CA . ARG A 1 90 ? -1.546 -0.064 -9.926 1.00 94.00 90 ARG A CA 1
ATOM 729 C C . ARG A 1 90 ? -1.035 -1.493 -9.771 1.00 94.00 90 ARG A C 1
ATOM 731 O O . ARG A 1 90 ? -1.632 -2.409 -10.317 1.00 94.00 90 ARG A O 1
ATOM 738 N N . TYR A 1 91 ? 0.022 -1.714 -8.998 1.00 95.69 91 TYR A N 1
ATOM 739 C CA . TYR A 1 91 ? 0.507 -3.069 -8.737 1.00 95.69 91 TYR A CA 1
ATOM 740 C C . TYR A 1 91 ? -0.443 -3.872 -7.840 1.00 95.69 91 TYR A C 1
ATOM 742 O O . TYR A 1 91 ? -0.681 -5.052 -8.093 1.00 95.69 91 TYR A O 1
ATOM 750 N N . PHE A 1 92 ? -1.051 -3.236 -6.839 1.00 96.50 92 PHE A N 1
ATOM 751 C CA . PHE A 1 92 ? -1.978 -3.871 -5.902 1.00 96.50 92 PHE A CA 1
ATOM 752 C C . PHE A 1 92 ? -3.155 -4.566 -6.578 1.00 96.50 92 PHE A C 1
ATOM 754 O O . PHE A 1 92 ? -3.557 -5.635 -6.123 1.00 96.50 92 PHE A O 1
ATOM 761 N N . VAL A 1 93 ? -3.671 -4.024 -7.688 1.00 92.62 93 VAL A N 1
ATOM 762 C CA . VAL A 1 93 ? -4.770 -4.675 -8.425 1.00 92.62 93 VAL A CA 1
ATOM 763 C C . VAL A 1 93 ? -4.379 -6.026 -9.035 1.00 92.62 93 VAL A C 1
ATOM 765 O O . VAL A 1 93 ? -5.255 -6.813 -9.380 1.00 92.62 93 VAL A O 1
ATOM 768 N N . SER A 1 94 ? -3.079 -6.311 -9.157 1.00 93.31 94 SER A N 1
ATOM 769 C CA . SER A 1 94 ? -2.557 -7.592 -9.647 1.00 93.31 94 SER A CA 1
ATOM 770 C C . SER A 1 94 ? -2.294 -8.612 -8.534 1.00 93.31 94 SER A C 1
ATOM 772 O O . SER A 1 94 ? -2.071 -9.792 -8.815 1.00 93.31 94 SER A O 1
ATOM 774 N N . MET A 1 95 ? -2.308 -8.184 -7.268 1.00 95.38 95 MET A N 1
ATOM 775 C CA . MET A 1 95 ? -1.905 -9.030 -6.151 1.00 95.38 95 MET A CA 1
ATOM 776 C C . MET A 1 95 ? -3.017 -9.993 -5.731 1.00 95.38 95 MET A C 1
ATOM 778 O O . MET A 1 95 ? -4.153 -9.605 -5.462 1.00 95.38 95 MET A O 1
ATOM 782 N N . GLY A 1 96 ? -2.661 -11.271 -5.598 1.00 95.75 96 GLY A N 1
ATOM 783 C CA . GLY A 1 96 ? -3.511 -12.265 -4.948 1.00 95.75 96 GLY A CA 1
ATOM 784 C C . GLY A 1 96 ? -3.507 -12.122 -3.422 1.00 95.75 96 GLY A C 1
ATOM 785 O O . GLY A 1 96 ? -2.564 -11.591 -2.839 1.00 95.75 96 GLY A O 1
ATOM 786 N N . TYR A 1 97 ? -4.534 -12.677 -2.771 1.00 94.62 97 TYR A N 1
ATOM 787 C CA . TYR A 1 97 ? -4.745 -12.621 -1.315 1.00 94.62 97 TYR A CA 1
ATOM 788 C C . TYR A 1 97 ? -3.491 -12.927 -0.474 1.00 94.62 97 TYR A C 1
ATOM 790 O O . TYR A 1 97 ? -3.155 -12.171 0.433 1.00 94.62 97 TYR A O 1
ATOM 798 N N . ALA A 1 98 ? -2.775 -14.014 -0.785 1.00 96.06 98 ALA A N 1
ATOM 799 C CA . ALA A 1 98 ? -1.601 -14.421 -0.011 1.00 96.06 98 ALA A CA 1
ATOM 800 C C . ALA A 1 98 ? -0.450 -13.408 -0.125 1.00 96.06 98 ALA A C 1
ATOM 802 O O . ALA A 1 98 ? 0.114 -13.009 0.887 1.00 96.06 98 ALA A O 1
ATOM 803 N N . GLY A 1 99 ? -0.146 -12.952 -1.345 1.00 95.94 99 GLY A N 1
ATOM 804 C CA . GLY A 1 99 ? 0.900 -11.951 -1.569 1.00 95.94 99 GLY A CA 1
ATOM 805 C C . GLY A 1 99 ? 0.540 -10.589 -0.977 1.00 95.94 99 GLY A C 1
ATOM 806 O O . GLY A 1 99 ? 1.415 -9.889 -0.480 1.00 95.94 99 GLY A O 1
ATOM 807 N N . TRP A 1 100 ? -0.746 -10.226 -0.992 1.00 97.12 100 TRP A N 1
ATOM 808 C CA . TRP A 1 100 ? -1.243 -9.012 -0.348 1.00 97.12 100 TRP A CA 1
ATOM 809 C C . TRP A 1 100 ? -0.942 -9.012 1.152 1.00 97.12 100 TRP A C 1
ATOM 811 O O . TRP A 1 100 ? -0.314 -8.080 1.649 1.00 97.12 100 TRP A O 1
ATOM 821 N N . ASN A 1 101 ? -1.347 -10.064 1.869 1.00 96.75 101 ASN A N 1
ATOM 822 C CA . ASN A 1 101 ? -1.105 -10.145 3.310 1.00 96.75 101 ASN A CA 1
ATOM 823 C C . ASN A 1 101 ? 0.393 -10.266 3.637 1.00 96.75 101 ASN A C 1
ATOM 825 O O . ASN A 1 101 ? 0.843 -9.586 4.551 1.00 96.75 101 ASN A O 1
ATOM 829 N N . GLU A 1 102 ? 1.178 -11.023 2.856 1.00 96.44 102 GLU A N 1
ATOM 830 C CA . GLU A 1 102 ? 2.641 -11.101 3.032 1.00 96.44 102 GLU A CA 1
ATOM 831 C C . GLU A 1 102 ? 3.304 -9.717 2.920 1.00 96.44 102 GLU A C 1
ATOM 833 O O . GLU A 1 102 ? 4.168 -9.376 3.728 1.00 96.44 102 GLU A O 1
ATOM 838 N N . LEU A 1 103 ? 2.889 -8.898 1.945 1.00 97.31 103 LEU A N 1
ATOM 839 C CA . LEU A 1 103 ? 3.407 -7.540 1.792 1.00 97.31 103 LEU A CA 1
ATOM 840 C C . LEU A 1 103 ? 3.059 -6.670 3.002 1.00 97.31 103 LEU A C 1
ATOM 842 O O . LEU A 1 103 ? 3.953 -6.054 3.570 1.00 97.31 103 LEU A O 1
ATOM 846 N N . TRP A 1 104 ? 1.788 -6.613 3.400 1.00 96.69 104 TRP A N 1
ATOM 847 C CA . TRP A 1 104 ? 1.356 -5.728 4.487 1.00 96.69 104 TRP A CA 1
ATOM 848 C C . TRP A 1 104 ? 1.809 -6.186 5.877 1.00 96.69 104 TRP A C 1
ATOM 850 O O . TRP A 1 104 ? 1.896 -5.356 6.772 1.00 96.69 104 TRP A O 1
ATOM 860 N N . GLU A 1 105 ? 2.125 -7.467 6.074 1.00 95.50 105 GLU A N 1
ATOM 861 C CA . GLU A 1 105 ? 2.807 -7.951 7.287 1.00 95.50 105 GLU A CA 1
ATOM 862 C C . GLU A 1 105 ? 4.281 -7.531 7.343 1.00 95.50 105 GLU A C 1
ATOM 864 O O . GLU A 1 105 ? 4.870 -7.481 8.425 1.00 95.50 105 GLU A O 1
ATOM 869 N N . ALA A 1 106 ? 4.887 -7.252 6.186 1.00 95.19 106 ALA A N 1
ATOM 870 C CA . ALA A 1 106 ? 6.263 -6.782 6.084 1.00 95.19 106 ALA A CA 1
ATOM 871 C C . ALA A 1 106 ? 6.401 -5.254 6.217 1.00 95.19 106 ALA A C 1
ATOM 873 O O . ALA A 1 106 ? 7.522 -4.777 6.401 1.00 95.19 106 ALA A O 1
ATOM 874 N N . VAL A 1 107 ? 5.303 -4.499 6.118 1.00 93.00 107 VAL A N 1
ATOM 875 C CA . VAL A 1 107 ? 5.267 -3.043 6.351 1.00 93.00 107 VAL A CA 1
ATOM 876 C C . VAL A 1 107 ? 5.107 -2.755 7.843 1.00 93.00 107 VAL A C 1
ATOM 878 O O . VAL A 1 107 ? 5.911 -1.954 8.366 1.00 93.00 107 VAL A O 1
#

Radius of gyration: 13.48 Å; chains: 1; bounding box: 30×31×37 Å

Foldseek 3Di:
DPPVVLLVLLVVLLVVLVVLCCVVPPPQDHDPSVLLVVLLVVLLVLQVVCCVVVVDPDDPQAPGDPVVSVVSLVVVVVDPSNSSVVSVNSSVVVDDSVSRRSNSVSD

Secondary structure (DSSP, 8-state):
---HHHHHHHHHHHHHHHHHHHHHSTT-----HHHHHHHHHHHHHHHHHHHHTTSSPPPSS-SS-HHHHHHHHHHTTTSTTHHHHHHHHHHHTT--HHHHHHHHHH-